Protein AF-A0A8C1USB5-F1 (afdb_monomer)

Mean predicted aligned error: 9.66 Å

Solvent-accessible surface area (backbone atoms only — not comparable to full-atom values): 4467 Å² total; per-residue (Å²): 133,87,81,80,75,75,81,74,86,79,64,75,43,80,50,98,89,39,82,42,43,60,93,75,51,81,59,38,70,60,63,71,66,58,78,81,59,95,84,63,83,87,85,86,76,63,91,91,73,76,84,87,87,76,74,97,69,88,132

Secondary structure (DSSP, 8-state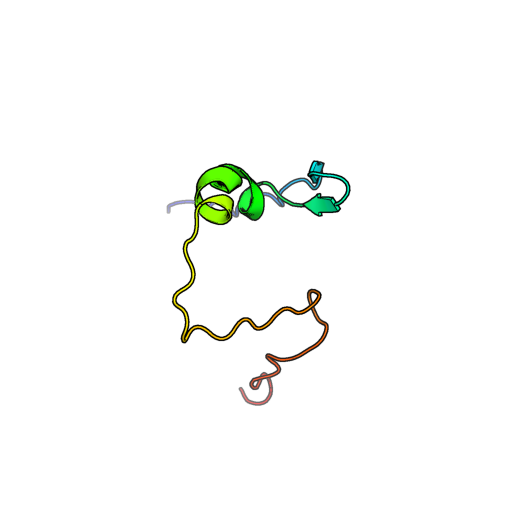):
-----PPPPPPEEEETTEEEEHHHHTTHHHHHT----TT-------TTSS---------

InterPro domains:
  IPR027417 P-loop containing nucleoside triphosphate hydrolase [G3DSA:3.40.50.300] (3-53)
  IPR027417 P-loop containing nucleoside triphosphate hydrolase [SSF52540] (6-50)

Organism: Cyprinus carpio (NCBI:txid7962)

pLDDT: mean 83.6, std 18.65, range [38.69, 97.75]

Foldseek 3Di:
DDPPDDDDDFDWDQDVNDTDGCVVPVPVVVVVVDDDDPPDDDDDDDPPPDDDPPDPPDD

Radius of gyration: 17.25 Å; Cα contacts (8 Å, |Δi|>4): 17; chains: 1; bounding box: 27×42×47 Å

Structure (mmCIF, N/CA/C/O backbone):
data_AF-A0A8C1USB5-F1
#
_entry.id   AF-A0A8C1USB5-F1
#
loop_
_atom_site.group_PDB
_atom_site.id
_atom_site.type_symbol
_atom_site.label_atom_id
_atom_site.label_alt_id
_atom_site.label_comp_id
_atom_site.label_asym_id
_atom_site.label_entity_id
_atom_site.label_seq_id
_atom_site.pdbx_PDB_ins_code
_atom_site.Cartn_x
_atom_site.Cartn_y
_atom_site.Cartn_z
_atom_site.occupancy
_atom_site.B_iso_or_equiv
_atom_site.auth_seq_id
_atom_site.auth_comp_id
_atom_site.auth_asym_id
_atom_site.auth_atom_id
_atom_site.pdbx_PDB_model_num
ATOM 1 N N . MET A 1 1 ? -13.679 -13.940 -35.638 1.00 45.41 1 MET A N 1
ATOM 2 C CA . MET A 1 1 ? -13.238 -14.370 -34.294 1.00 45.41 1 MET A CA 1
ATOM 3 C C . MET A 1 1 ? -12.351 -13.270 -33.738 1.00 45.41 1 MET A C 1
ATOM 5 O O . MET A 1 1 ? -11.372 -12.936 -34.389 1.00 45.41 1 MET A O 1
ATOM 9 N N . LEU A 1 2 ? -12.731 -12.630 -32.630 1.00 62.16 2 LEU A N 1
ATOM 10 C CA . LEU A 1 2 ? -11.894 -11.604 -32.003 1.00 62.16 2 LEU A CA 1
ATOM 11 C C . LEU A 1 2 ? -10.746 -12.307 -31.273 1.00 62.16 2 LEU A C 1
ATOM 13 O O . LEU A 1 2 ? -10.979 -13.058 -30.329 1.00 62.16 2 LEU A O 1
ATOM 17 N N . GLN A 1 3 ? -9.517 -12.091 -31.734 1.00 65.81 3 GLN A N 1
ATOM 18 C CA . GLN A 1 3 ? -8.316 -12.549 -31.045 1.00 65.81 3 GLN A CA 1
ATOM 19 C C . GLN A 1 3 ? -8.197 -11.751 -29.736 1.00 65.81 3 GLN A C 1
ATOM 21 O O . GLN A 1 3 ? -7.759 -10.601 -29.752 1.00 65.81 3 GLN A O 1
ATOM 26 N N . MET A 1 4 ? -8.602 -12.318 -28.597 1.00 65.06 4 MET A N 1
ATOM 27 C CA . MET A 1 4 ? -8.277 -11.716 -27.302 1.00 65.06 4 MET A CA 1
ATOM 28 C C . MET A 1 4 ? -6.774 -11.864 -27.073 1.00 65.06 4 MET A C 1
ATOM 30 O O . ME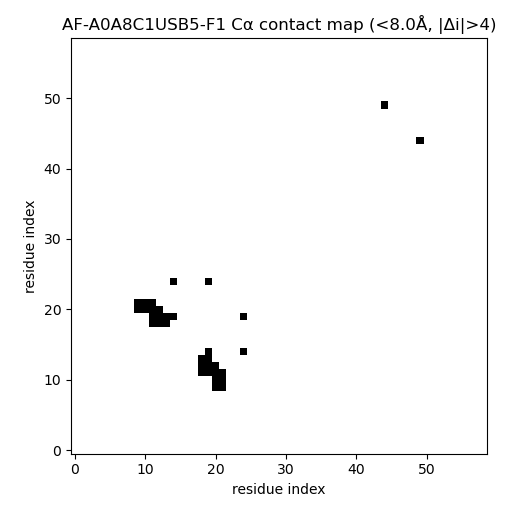T A 1 4 ? -6.279 -12.936 -26.729 1.00 65.06 4 MET A O 1
ATOM 34 N N . LYS A 1 5 ? -6.032 -10.783 -27.319 1.00 72.00 5 LYS A N 1
ATOM 35 C CA . LYS A 1 5 ? -4.606 -10.703 -27.016 1.00 72.00 5 LYS A CA 1
ATOM 36 C C . LYS A 1 5 ? -4.467 -10.676 -25.495 1.00 72.00 5 LYS A C 1
ATOM 38 O O . LYS A 1 5 ? -4.964 -9.753 -24.853 1.00 72.00 5 LYS A O 1
ATOM 43 N N . LEU A 1 6 ? -3.845 -11.706 -24.922 1.00 74.69 6 LEU A N 1
ATOM 44 C CA . LEU A 1 6 ? -3.550 -11.723 -23.492 1.00 74.69 6 LEU A CA 1
ATOM 45 C C . LEU A 1 6 ? -2.670 -10.510 -23.149 1.00 74.69 6 LEU A C 1
ATOM 47 O O . LEU A 1 6 ? -1.767 -10.187 -23.932 1.00 74.69 6 LEU A O 1
ATOM 51 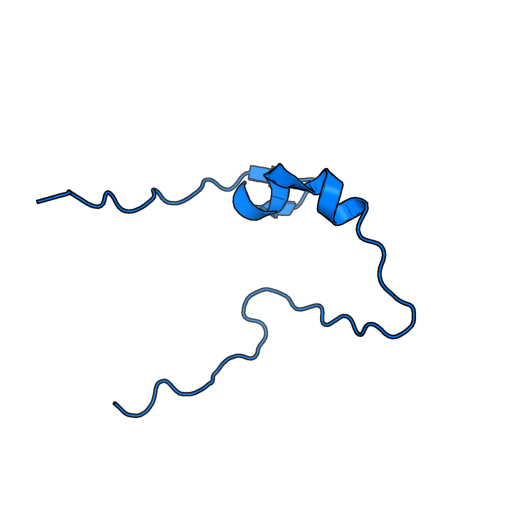N N . PRO A 1 7 ? -2.922 -9.827 -22.020 1.00 78.19 7 PRO A N 1
ATOM 52 C CA . PRO A 1 7 ? -2.084 -8.715 -21.604 1.00 78.19 7 PRO A CA 1
ATOM 53 C C . PRO A 1 7 ? -0.652 -9.209 -21.375 1.00 78.19 7 PRO A C 1
ATOM 55 O O . PRO A 1 7 ? -0.429 -10.285 -20.812 1.00 78.19 7 PRO A O 1
ATOM 58 N N . SER A 1 8 ? 0.324 -8.432 -21.841 1.00 88.25 8 SER A N 1
ATOM 59 C CA . SER A 1 8 ? 1.736 -8.697 -21.579 1.00 88.25 8 SER A CA 1
ATOM 60 C C . SER A 1 8 ? 2.021 -8.610 -20.081 1.00 88.25 8 SER A C 1
ATOM 62 O O . SER A 1 8 ? 1.390 -7.835 -19.362 1.00 88.25 8 SER A O 1
ATOM 64 N N . ARG A 1 9 ? 2.998 -9.392 -19.606 1.00 91.12 9 ARG A N 1
ATOM 65 C CA . ARG A 1 9 ? 3.483 -9.285 -18.227 1.00 91.12 9 ARG A CA 1
ATOM 66 C C . ARG A 1 9 ? 3.941 -7.838 -17.969 1.00 91.12 9 ARG A C 1
ATOM 68 O O . ARG A 1 9 ? 4.746 -7.344 -18.756 1.00 91.12 9 ARG A O 1
ATOM 75 N N . PRO A 1 10 ? 3.456 -7.173 -16.906 1.00 92.31 10 PRO A N 1
ATOM 76 C CA . PRO A 1 10 ? 3.902 -5.827 -16.565 1.00 92.31 10 PRO A CA 1
ATOM 77 C C . PRO A 1 10 ? 5.357 -5.842 -16.091 1.00 92.31 10 PRO A C 1
ATOM 79 O O . PRO A 1 10 ? 5.793 -6.792 -15.434 1.00 92.31 10 PRO A O 1
ATOM 82 N N . GLU A 1 11 ? 6.089 -4.777 -16.405 1.00 95.25 11 GLU A N 1
ATOM 83 C CA . GLU A 1 11 ? 7.453 -4.578 -15.920 1.00 95.25 11 GLU A CA 1
ATOM 84 C C . GLU A 1 11 ? 7.459 -4.144 -14.450 1.00 95.25 11 GLU A C 1
ATOM 86 O O . GLU A 1 11 ? 6.557 -3.440 -13.983 1.00 95.25 11 GLU A O 1
ATOM 91 N N . LEU A 1 12 ? 8.482 -4.605 -13.729 1.00 96.88 12 LEU A N 1
ATOM 92 C CA . LEU A 1 12 ? 8.794 -4.152 -12.381 1.00 96.88 12 LEU A CA 1
ATOM 93 C C . LEU A 1 12 ? 9.717 -2.942 -12.468 1.00 96.88 12 LEU A C 1
ATOM 95 O O . LEU A 1 12 ? 10.677 -2.955 -13.237 1.00 96.88 12 LEU A O 1
A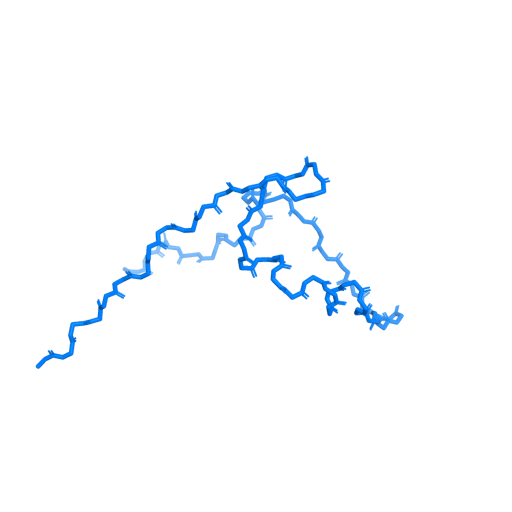TOM 99 N N . PHE A 1 13 ? 9.465 -1.938 -11.639 1.00 97.31 13 PHE A N 1
ATOM 100 C CA . PHE A 1 13 ? 10.322 -0.765 -11.523 1.00 97.31 13 PHE A CA 1
ATOM 101 C C . PHE A 1 13 ? 10.455 -0.340 -10.058 1.00 97.31 13 PHE A C 1
ATOM 103 O O . PHE A 1 13 ? 9.709 -0.813 -9.197 1.00 97.31 13 PHE A O 1
ATOM 110 N N . ASP A 1 14 ? 11.447 0.502 -9.772 1.00 97.75 14 ASP A N 1
ATOM 111 C CA . ASP A 1 14 ? 11.624 1.073 -8.439 1.00 97.75 14 ASP A CA 1
ATOM 112 C C . ASP A 1 14 ? 10.562 2.143 -8.179 1.00 97.75 14 ASP A C 1
ATOM 114 O O . ASP A 1 14 ? 10.441 3.116 -8.924 1.00 97.75 14 ASP A O 1
ATOM 118 N N . PHE A 1 15 ? 9.790 1.946 -7.119 1.00 96.62 15 PHE A N 1
ATOM 119 C CA . PHE A 1 15 ? 8.772 2.872 -6.668 1.00 96.62 15 PHE A CA 1
ATOM 120 C C . PHE A 1 15 ? 9.003 3.174 -5.191 1.00 96.62 15 PHE A C 1
ATOM 122 O O . PHE A 1 15 ? 8.741 2.335 -4.331 1.00 96.62 15 PHE A O 1
ATOM 129 N N . GLU A 1 16 ? 9.532 4.366 -4.908 1.00 95.38 16 GLU A N 1
ATOM 130 C CA . GLU A 1 16 ? 9.865 4.809 -3.547 1.00 95.38 16 GLU A CA 1
ATOM 131 C C . GLU A 1 16 ? 10.768 3.795 -2.797 1.00 95.38 16 GLU A C 1
ATOM 133 O O . GLU A 1 16 ? 10.618 3.576 -1.595 1.00 95.38 16 GLU A O 1
ATOM 138 N N . GLY A 1 17 ? 11.710 3.152 -3.507 1.00 96.81 17 GLY A N 1
ATOM 139 C CA . GLY A 1 17 ? 12.617 2.142 -2.947 1.00 96.81 17 GLY A CA 1
ATOM 140 C C . GLY A 1 17 ? 12.042 0.721 -2.855 1.00 96.81 17 GLY A C 1
ATOM 141 O O . GLY A 1 17 ? 12.685 -0.165 -2.285 1.00 96.81 17 GLY A O 1
ATOM 142 N N . VAL A 1 18 ? 10.838 0.480 -3.390 1.00 95.56 18 VAL A N 1
ATOM 143 C CA . VAL A 1 18 ? 10.187 -0.838 -3.438 1.00 95.56 18 VAL A CA 1
ATOM 144 C C . VAL A 1 18 ? 9.903 -1.234 -4.885 1.00 95.56 18 VAL A C 1
ATOM 146 O O . VAL A 1 18 ? 9.375 -0.451 -5.668 1.00 95.56 18 VAL A O 1
ATOM 149 N N . SER A 1 19 ? 10.207 -2.480 -5.255 1.00 96.75 19 SER A N 1
ATOM 150 C CA . SER A 1 19 ? 9.908 -2.985 -6.599 1.00 96.75 19 SER A CA 1
ATOM 151 C C . SER A 1 19 ? 8.404 -3.224 -6.781 1.00 96.75 19 SER A C 1
ATOM 153 O O . SER A 1 19 ? 7.824 -4.081 -6.109 1.00 96.75 19 SER A O 1
ATOM 155 N N . MET A 1 20 ? 7.776 -2.474 -7.691 1.00 96.69 20 MET A N 1
ATOM 156 C CA . MET A 1 20 ? 6.324 -2.462 -7.920 1.00 96.69 20 MET A CA 1
ATOM 157 C C . MET A 1 20 ? 5.985 -2.549 -9.417 1.00 96.69 20 MET A C 1
ATOM 159 O O . MET A 1 20 ? 6.840 -2.341 -10.276 1.00 96.69 20 MET A O 1
ATOM 163 N N . VAL A 1 21 ? 4.725 -2.872 -9.740 1.00 96.31 21 VAL A N 1
ATOM 164 C CA . VAL A 1 21 ? 4.179 -2.826 -11.113 1.00 96.31 21 VAL A CA 1
ATOM 165 C C . VAL A 1 21 ? 3.232 -1.636 -11.275 1.00 96.31 21 VAL A C 1
ATOM 167 O O . VAL A 1 21 ? 2.535 -1.276 -10.325 1.00 96.31 21 VAL A O 1
ATOM 170 N N . HIS A 1 22 ? 3.148 -1.089 -12.494 1.00 94.69 22 HIS A N 1
ATOM 171 C CA . HIS A 1 22 ? 2.390 0.138 -12.799 1.00 94.69 22 HIS A CA 1
ATOM 172 C C . HIS A 1 22 ? 0.926 0.107 -12.322 1.00 94.69 22 HIS A C 1
ATOM 174 O O . HIS A 1 22 ? 0.405 1.091 -11.804 1.00 94.69 22 HIS A O 1
ATOM 180 N N . TYR A 1 23 ? 0.288 -1.068 -12.359 1.00 93.56 23 TYR A N 1
ATOM 181 C CA . TYR A 1 23 ? -1.091 -1.256 -11.900 1.00 93.56 23 TYR A CA 1
ATOM 182 C C . TYR A 1 23 ? -1.365 -0.802 -10.457 1.00 93.56 23 TYR A C 1
ATOM 184 O O . TYR A 1 23 ? -2.502 -0.451 -10.146 1.00 93.56 23 TYR A O 1
ATOM 192 N N . PHE A 1 24 ? -0.363 -0.816 -9.573 1.00 93.56 24 PHE A N 1
ATOM 193 C CA . PHE A 1 24 ? -0.522 -0.371 -8.183 1.00 93.56 24 PHE A CA 1
ATOM 194 C C . PHE A 1 24 ? -0.139 1.099 -7.970 1.00 93.56 24 PHE A C 1
ATOM 196 O O . PHE A 1 24 ? -0.506 1.681 -6.951 1.00 93.56 24 PHE A O 1
ATOM 203 N N . THR A 1 25 ? 0.582 1.703 -8.914 1.00 96.50 25 THR A N 1
ATOM 204 C CA . THR A 1 25 ? 1.245 3.003 -8.742 1.00 96.50 25 THR A CA 1
ATOM 205 C C . THR A 1 25 ? 0.637 4.109 -9.603 1.00 96.50 25 THR A C 1
ATOM 207 O O . THR A 1 25 ? 0.691 5.271 -9.212 1.00 96.50 25 THR A O 1
ATOM 210 N N . ASP A 1 26 ? 0.007 3.788 -10.738 1.00 96.75 26 ASP A N 1
ATOM 211 C CA . ASP A 1 26 ? -0.502 4.786 -11.701 1.00 96.75 26 ASP A CA 1
ATOM 212 C C . ASP A 1 26 ? -1.505 5.776 -11.089 1.00 96.75 26 ASP A C 1
ATOM 214 O O . ASP A 1 26 ? -1.619 6.922 -11.514 1.00 96.75 26 ASP A O 1
ATOM 218 N N . ASN A 1 27 ? -2.238 5.339 -10.065 1.00 95.81 27 ASN A N 1
ATOM 219 C CA . ASN A 1 27 ? -3.248 6.135 -9.374 1.00 95.81 27 ASN A CA 1
ATOM 220 C C . ASN A 1 27 ? -2.871 6.393 -7.903 1.00 95.81 27 ASN A C 1
ATOM 222 O O . ASN A 1 27 ? -3.746 6.526 -7.040 1.00 95.81 27 ASN A O 1
ATOM 226 N N . TRP A 1 28 ? -1.567 6.456 -7.610 1.00 95.69 28 TRP A N 1
ATOM 227 C CA . TRP A 1 28 ? -1.041 6.596 -6.250 1.00 95.69 28 TRP A CA 1
ATOM 228 C C . TRP A 1 28 ? -1.576 7.825 -5.513 1.00 95.69 28 TRP A C 1
ATOM 230 O O . TRP A 1 28 ? -1.882 7.741 -4.327 1.00 95.69 28 TRP A O 1
ATOM 240 N N . GLU A 1 29 ? -1.800 8.943 -6.211 1.00 96.75 29 GLU A N 1
ATOM 241 C CA . GLU A 1 29 ? -2.377 10.148 -5.601 1.00 96.75 29 GLU A CA 1
ATOM 242 C C . GLU A 1 29 ? -3.742 9.897 -4.950 1.00 96.75 29 GLU A C 1
ATOM 244 O O . GLU A 1 29 ? -4.021 10.424 -3.875 1.00 96.75 29 GLU A O 1
ATOM 249 N N . LYS A 1 30 ? -4.600 9.055 -5.535 1.00 96.56 30 LYS A N 1
ATOM 250 C CA . LYS A 1 30 ? -5.892 8.735 -4.905 1.00 96.56 30 LYS A CA 1
ATOM 251 C C . LYS A 1 30 ? -5.7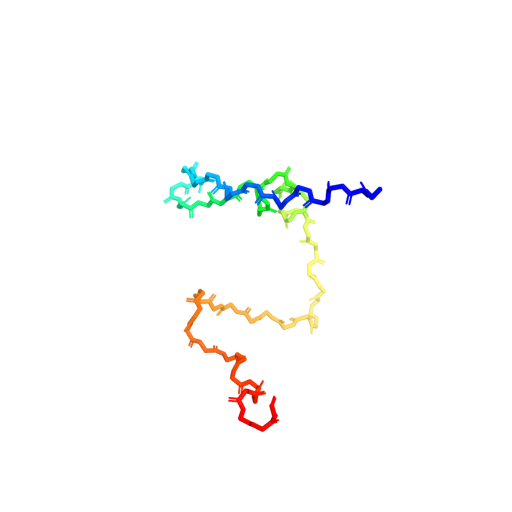33 7.801 -3.712 1.00 96.56 30 LYS A C 1
ATOM 253 O O . LYS A 1 30 ? -6.494 7.926 -2.760 1.00 96.56 30 LYS A O 1
ATOM 258 N N . VAL A 1 31 ? -4.758 6.891 -3.760 1.00 94.88 31 VAL A N 1
ATOM 259 C CA . VAL A 1 31 ? -4.451 5.994 -2.637 1.00 94.88 31 VAL A CA 1
ATOM 260 C C . VAL A 1 31 ? -3.932 6.803 -1.448 1.00 94.88 31 VAL A C 1
ATOM 262 O O . VAL A 1 31 ? -4.433 6.631 -0.344 1.00 94.88 31 VAL A O 1
ATOM 265 N N . LYS A 1 32 ? -3.012 7.749 -1.675 1.00 95.81 32 LYS A N 1
ATOM 266 C CA . LYS A 1 32 ? -2.496 8.650 -0.630 1.00 95.81 32 LYS A CA 1
ATOM 267 C C . LYS A 1 32 ? -3.577 9.529 -0.005 1.00 95.81 32 LYS A C 1
ATOM 269 O O . LYS A 1 32 ? -3.548 9.777 1.194 1.00 95.81 32 LYS A O 1
ATOM 274 N N . ASN A 1 33 ? -4.523 10.003 -0.814 1.00 97.44 33 ASN A N 1
ATOM 275 C CA . ASN A 1 33 ? -5.604 10.872 -0.350 1.00 97.44 33 ASN A CA 1
ATOM 276 C C . ASN A 1 33 ? -6.796 10.103 0.251 1.00 97.44 33 ASN A C 1
ATOM 278 O O . ASN A 1 33 ? -7.766 10.736 0.676 1.00 97.44 33 ASN A O 1
ATOM 282 N N . PHE A 1 34 ? -6.747 8.767 0.301 1.00 96.75 34 PHE A N 1
ATOM 283 C CA . PHE A 1 34 ? -7.790 7.954 0.920 1.00 96.75 34 PHE A CA 1
ATOM 284 C C . PHE A 1 34 ? -7.977 8.340 2.394 1.00 96.75 34 PHE A C 1
ATOM 286 O O . PHE A 1 34 ? 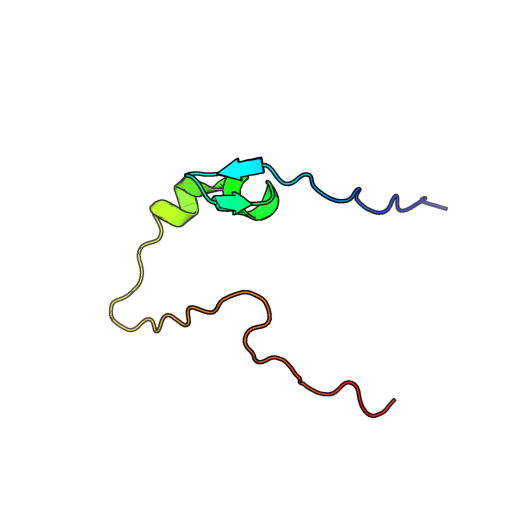-7.029 8.347 3.175 1.00 96.75 34 PHE A O 1
ATOM 293 N N . GLN A 1 35 ? -9.217 8.653 2.772 1.00 97.62 35 GLN A N 1
ATOM 294 C CA . GLN A 1 35 ? -9.592 8.971 4.147 1.00 97.62 35 GLN A CA 1
ATOM 295 C C . GLN A 1 35 ? -10.291 7.757 4.753 1.00 97.62 35 GLN A C 1
ATOM 297 O O . GLN A 1 35 ? -11.455 7.492 4.446 1.00 97.62 35 GLN A O 1
ATOM 302 N N . ALA A 1 36 ? -9.572 7.014 5.594 1.00 96.75 36 ALA A N 1
ATOM 303 C CA . ALA A 1 36 ? -10.164 5.930 6.365 1.00 96.75 36 ALA A CA 1
ATOM 304 C C . ALA A 1 36 ? -11.175 6.492 7.369 1.00 96.75 36 ALA A C 1
AT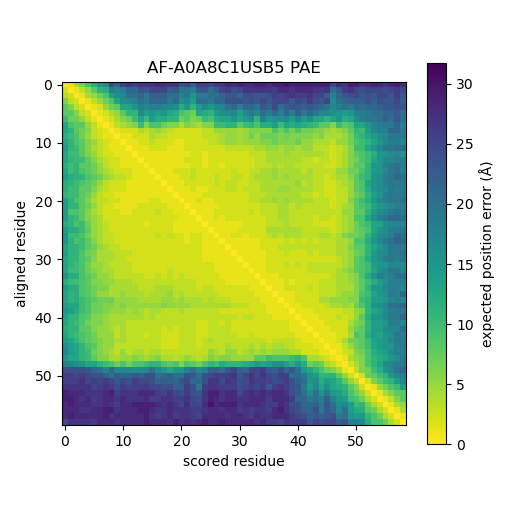OM 306 O O . ALA A 1 36 ? -10.993 7.580 7.928 1.00 96.75 36 ALA A O 1
ATOM 307 N N . ARG A 1 37 ? -12.238 5.737 7.621 1.00 97.62 37 ARG A N 1
ATOM 308 C CA . ARG A 1 37 ? -13.176 6.049 8.694 1.00 97.62 37 ARG A CA 1
ATOM 309 C C . ARG A 1 37 ? -12.595 5.568 10.028 1.00 97.62 37 ARG A C 1
ATOM 311 O O . ARG A 1 37 ? -11.809 4.620 10.042 1.00 97.62 37 ARG A O 1
ATOM 318 N N . PRO A 1 38 ? -12.985 6.172 11.163 1.00 97.25 38 PRO A N 1
ATOM 319 C CA . PRO A 1 38 ? -12.480 5.758 12.474 1.00 97.25 38 PRO A CA 1
ATOM 320 C C . PRO A 1 38 ? -12.779 4.294 12.843 1.00 97.25 38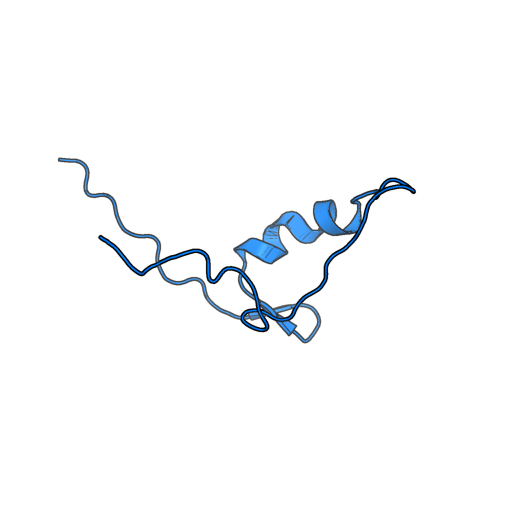 PRO A C 1
ATOM 322 O O . PRO A 1 38 ? -12.099 3.737 13.699 1.00 97.25 38 PRO A O 1
ATOM 325 N N . ASP A 1 39 ? -13.800 3.689 12.232 1.00 97.25 39 ASP A N 1
ATOM 326 C CA . ASP A 1 39 ? -14.249 2.309 12.448 1.00 97.25 39 ASP A CA 1
ATOM 327 C C . ASP A 1 39 ? -13.659 1.293 11.453 1.00 97.25 39 ASP A C 1
ATOM 329 O O . ASP A 1 39 ? -13.956 0.101 11.549 1.00 97.25 39 ASP A O 1
ATOM 333 N N . ASP A 1 40 ? -12.836 1.730 10.496 1.00 97.00 40 ASP A N 1
ATOM 334 C CA . ASP A 1 40 ? -12.240 0.828 9.513 1.00 97.00 40 ASP A CA 1
ATOM 335 C C . ASP A 1 40 ? -11.118 -0.021 10.137 1.00 97.00 40 ASP A C 1
ATOM 337 O O . ASP A 1 40 ? -10.294 0.450 10.922 1.00 97.00 40 ASP A O 1
ATOM 341 N N . ILE A 1 41 ? -11.050 -1.295 9.741 1.00 95.75 41 ILE A N 1
ATOM 342 C CA . ILE A 1 41 ? -9.998 -2.228 10.163 1.00 95.75 41 ILE A CA 1
ATOM 343 C C . ILE A 1 41 ? -9.060 -2.478 8.983 1.00 95.75 41 ILE A C 1
ATOM 345 O O . ILE A 1 41 ? -9.483 -2.962 7.932 1.00 95.75 41 ILE A O 1
ATOM 349 N N . LEU A 1 42 ? -7.769 -2.197 9.171 1.00 94.81 42 LEU A N 1
ATOM 350 C CA . LEU A 1 42 ? -6.731 -2.478 8.183 1.00 94.81 42 LEU A CA 1
ATOM 351 C C . LEU A 1 42 ? -6.119 -3.864 8.412 1.00 94.81 42 LEU A C 1
ATOM 353 O O . LEU A 1 42 ? -5.622 -4.168 9.495 1.00 94.81 42 LEU A O 1
ATOM 357 N N . ILE A 1 43 ? -6.080 -4.676 7.357 1.00 94.06 43 ILE A N 1
ATOM 358 C CA . ILE A 1 43 ? -5.300 -5.916 7.313 1.00 94.06 43 ILE A CA 1
ATOM 359 C C . ILE A 1 43 ? -4.133 -5.694 6.350 1.00 94.06 43 ILE A C 1
ATOM 361 O O . ILE A 1 43 ? -4.339 -5.533 5.149 1.00 94.06 43 ILE A O 1
ATOM 365 N N . ALA A 1 44 ? -2.907 -5.699 6.873 1.00 93.06 44 ALA A N 1
ATOM 366 C CA . ALA A 1 44 ? -1.683 -5.552 6.091 1.00 93.06 44 ALA A CA 1
ATOM 367 C C . ALA A 1 44 ? -0.895 -6.868 6.088 1.00 93.06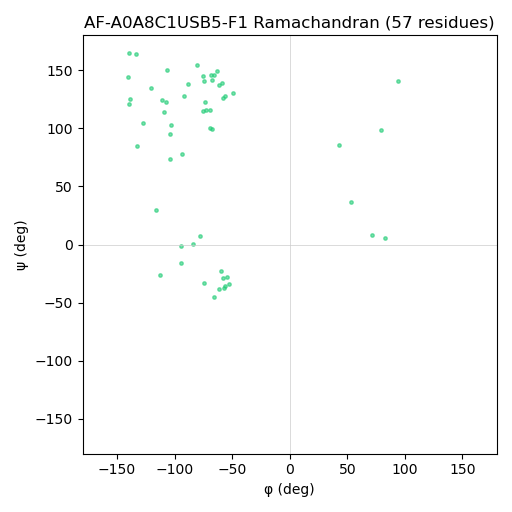 44 ALA A C 1
ATOM 369 O O . ALA A 1 44 ? -0.557 -7.404 7.143 1.00 93.06 44 ALA A O 1
ATOM 370 N N . THR A 1 45 ? -0.596 -7.397 4.901 1.00 89.50 45 THR A N 1
ATOM 371 C CA . THR A 1 45 ? 0.128 -8.667 4.734 1.00 89.50 45 THR A CA 1
ATOM 372 C C . THR A 1 45 ? 1.118 -8.583 3.584 1.00 89.50 45 THR A C 1
ATOM 374 O O . THR A 1 45 ? 0.800 -8.009 2.542 1.00 89.50 45 THR A O 1
ATOM 377 N N . TYR A 1 46 ? 2.272 -9.235 3.719 1.00 91.62 46 TYR A N 1
ATOM 378 C CA . TYR A 1 46 ? 3.162 -9.460 2.583 1.00 91.62 46 TYR A CA 1
ATOM 379 C C . TYR A 1 46 ? 2.508 -10.433 1.582 1.00 91.62 46 TYR A C 1
ATOM 381 O O . TYR A 1 46 ? 1.861 -11.400 2.014 1.00 91.62 46 TYR A O 1
ATOM 389 N N . PRO A 1 47 ? 2.657 -10.227 0.258 1.00 87.44 47 PRO A N 1
ATOM 390 C CA . PRO A 1 47 ? 2.117 -11.149 -0.730 1.00 87.44 47 PRO A CA 1
ATOM 391 C C . PRO A 1 47 ? 2.502 -12.597 -0.411 1.00 87.44 47 PRO A C 1
ATOM 393 O O . PRO A 1 47 ? 3.665 -12.909 -0.192 1.00 87.44 47 PRO A O 1
ATOM 396 N N . LYS A 1 48 ? 1.512 -13.497 -0.406 1.00 84.94 48 LYS A N 1
ATOM 397 C CA . LYS A 1 48 ? 1.683 -14.939 -0.126 1.00 84.94 48 LYS A CA 1
ATOM 398 C C . LYS A 1 48 ? 2.005 -15.324 1.330 1.00 84.94 48 LYS A C 1
ATOM 400 O O . LYS A 1 48 ? 2.180 -16.511 1.581 1.00 84.94 48 LYS A O 1
ATOM 405 N N . ALA A 1 49 ? 1.957 -14.407 2.299 1.00 80.75 49 ALA A N 1
ATOM 406 C CA . ALA A 1 49 ? 2.115 -14.732 3.727 1.00 80.75 49 ALA A CA 1
ATOM 407 C C . ALA A 1 49 ? 0.857 -15.352 4.411 1.00 80.75 49 ALA A C 1
ATOM 409 O O . ALA A 1 49 ? 0.864 -15.568 5.619 1.00 80.75 49 ALA A O 1
ATOM 410 N N . GLY A 1 50 ? -0.199 -15.688 3.644 1.00 62.03 50 GLY A N 1
ATOM 411 C CA . GLY A 1 50 ? -1.457 -16.340 4.088 1.00 62.03 50 GLY A CA 1
ATOM 412 C C . GLY A 1 50 ? -2.590 -15.345 4.423 1.00 62.03 50 GLY A C 1
ATOM 413 O O . GLY A 1 50 ? -2.314 -14.292 4.973 1.00 62.03 50 GLY A O 1
ATOM 414 N N . LYS A 1 51 ? -3.886 -15.557 4.115 1.00 55.72 51 LYS A N 1
ATOM 415 C CA . LYS A 1 51 ? -4.655 -16.700 3.564 1.00 55.72 51 LYS A CA 1
ATOM 416 C C . LYS A 1 51 ? -5.701 -16.226 2.529 1.00 55.72 51 LYS A C 1
ATOM 418 O O . LYS A 1 51 ? -6.618 -15.506 2.893 1.00 55.72 51 LYS A O 1
ATOM 423 N N . ILE A 1 52 ? -5.661 -16.786 1.316 1.00 56.41 52 ILE A N 1
ATOM 424 C CA . ILE A 1 52 ? -6.817 -17.487 0.720 1.00 56.41 52 ILE A CA 1
ATOM 425 C C . ILE A 1 52 ? -6.263 -18.809 0.180 1.00 56.41 52 ILE A C 1
ATOM 427 O O . ILE A 1 52 ? -5.873 -18.927 -0.976 1.00 56.41 52 ILE A O 1
ATOM 431 N N . SER A 1 53 ? -6.177 -19.810 1.051 1.00 53.97 53 SER A N 1
ATOM 432 C CA . SER A 1 53 ? -6.383 -21.194 0.637 1.00 53.97 53 SER A CA 1
ATOM 433 C C . SER A 1 53 ? -7.860 -21.486 0.887 1.00 53.97 53 SER A C 1
ATOM 435 O O . SER A 1 53 ? -8.216 -22.066 1.912 1.00 53.97 53 SER A O 1
ATOM 437 N N . GLN A 1 54 ? -8.731 -21.008 -0.001 1.00 47.06 54 GLN A N 1
ATOM 438 C CA . GLN A 1 54 ? -10.112 -21.471 -0.058 1.00 47.06 54 GLN A CA 1
ATOM 439 C C . GLN A 1 54 ? -10.212 -22.401 -1.267 1.00 47.06 54 GLN A C 1
ATOM 441 O O . GLN A 1 54 ? -10.299 -21.960 -2.404 1.00 47.06 54 GLN A O 1
ATOM 446 N N . PHE A 1 55 ? -10.056 -23.692 -0.964 1.00 48.12 55 PHE A N 1
ATOM 447 C CA . PHE A 1 55 ? -10.452 -24.861 -1.749 1.00 48.12 55 PHE A CA 1
ATOM 448 C C . PHE A 1 55 ? -10.177 -24.827 -3.262 1.00 48.12 55 PHE A C 1
ATOM 450 O O . PHE A 1 55 ? -11.073 -24.615 -4.067 1.00 48.12 55 PHE A O 1
ATOM 457 N N . SER A 1 56 ? -8.958 -25.217 -3.642 1.00 41.84 56 SER A N 1
ATOM 458 C CA . SER A 1 56 ? -8.786 -26.118 -4.789 1.00 41.84 56 SER A CA 1
ATOM 459 C C . SER A 1 56 ? -8.463 -27.509 -4.247 1.00 41.84 56 SER A C 1
ATOM 461 O O . SER A 1 56 ? -7.318 -27.944 -4.204 1.00 41.84 56 SER A O 1
ATOM 463 N N . GLN A 1 57 ? -9.483 -28.155 -3.694 1.00 47.69 57 GLN A N 1
ATOM 464 C CA . GLN A 1 57 ? -9.606 -29.606 -3.713 1.00 47.69 57 GLN A CA 1
ATOM 465 C C . GLN A 1 57 ? -11.084 -29.879 -3.965 1.00 47.69 57 GLN A C 1
ATOM 467 O O . GLN A 1 57 ? -11.912 -29.462 -3.153 1.00 47.69 57 GLN A O 1
ATOM 472 N N . LYS A 1 58 ? -11.364 -30.593 -5.067 1.00 38.69 58 LYS A N 1
ATOM 473 C CA . LYS A 1 58 ? -12.691 -31.014 -5.557 1.00 38.69 58 LYS A CA 1
ATOM 474 C C . LYS A 1 58 ? -13.429 -29.866 -6.278 1.00 38.69 58 LYS A C 1
ATOM 476 O O . LYS A 1 58 ? -13.980 -28.995 -5.620 1.00 38.69 58 LYS A O 1
ATOM 481 N N . TYR A 1 59 ? -13.439 -29.745 -7.605 1.00 44.22 59 TYR A N 1
ATOM 482 C CA . TYR A 1 59 ? -13.416 -30.707 -8.715 1.00 44.22 59 TYR A CA 1
ATOM 483 C C . TYR A 1 59 ? -12.531 -30.203 -9.857 1.00 44.22 59 TYR A C 1
ATOM 485 O O . TYR A 1 59 ? -12.445 -28.964 -10.009 1.00 44.22 59 TYR A O 1
#

Sequence (59 aa):
MLQMKLPSRPELFDFEGVSMVHYFTDNWEKVKNFQARPDDILIATYPKAGKISQFSQKY